Protein AF-A0A8T4J9C4-F1 (afdb_monomer_lite)

Foldseek 3Di:
DDPLLLLLLQLCLLDQPDFPVLSQQLSVLVVHHPCSVVVCVVVVQWDDDRGIGGPDPVSSVCSNVVDPQVSNLSSLVSSLVVQDDPVCVVVNVVSVPRPDPPPDDDPPDDD

InterPro domains:
  IPR003314 Mu-type HTH domain [PS51702] (1-17)

Structure (mmCIF, N/CA/C/O backbone):
data_AF-A0A8T4J9C4-F1
#
_entry.id   AF-A0A8T4J9C4-F1
#
loop_
_atom_site.group_PDB
_atom_site.id
_atom_site.type_symbol
_atom_site.label_atom_id
_atom_site.label_alt_id
_atom_site.label_comp_id
_atom_site.label_asym_id
_atom_site.label_entity_id
_atom_site.label_seq_id
_atom_site.pdbx_PDB_ins_code
_atom_site.Cartn_x
_atom_site.Cartn_y
_atom_site.Cartn_z
_atom_site.occupancy
_atom_site.B_iso_or_equiv
_atom_site.auth_seq_id
_atom_site.auth_comp_id
_atom_site.auth_asym_id
_atom_site.auth_atom_id
_atom_site.pdbx_PDB_model_num
ATOM 1 N N . LEU A 1 1 ? -11.027 0.130 11.684 1.00 94.56 1 LEU A N 1
ATOM 2 C CA . LEU A 1 1 ? -11.119 -0.635 10.416 1.00 94.56 1 LEU A CA 1
ATOM 3 C C . LEU A 1 1 ? -10.646 -2.065 10.658 1.00 94.56 1 LEU A C 1
ATOM 5 O O . LEU A 1 1 ? -9.826 -2.234 11.558 1.00 94.56 1 LEU A O 1
ATOM 9 N N . PRO A 1 2 ? -11.142 -3.063 9.904 1.00 96.56 2 PRO A N 1
ATOM 10 C CA . PRO A 1 2 ? -10.655 -4.444 9.969 1.00 96.56 2 PRO A CA 1
ATOM 11 C C . PRO A 1 2 ? -9.147 -4.540 9.713 1.00 96.56 2 PRO A C 1
ATOM 13 O O . PRO A 1 2 ? -8.592 -3.709 8.995 1.00 96.56 2 PRO A O 1
ATOM 16 N N . GLU A 1 3 ? -8.491 -5.563 10.264 1.00 95.88 3 GLU A N 1
ATOM 17 C CA . GLU A 1 3 ? -7.041 -5.745 10.106 1.00 95.88 3 GLU A CA 1
ATOM 18 C C . GLU A 1 3 ? -6.578 -5.818 8.638 1.00 95.88 3 GLU A C 1
ATOM 20 O O . GLU A 1 3 ? -5.636 -5.102 8.295 1.00 95.88 3 GLU A O 1
ATOM 25 N N . PRO A 1 4 ? -7.250 -6.558 7.728 1.00 97.38 4 PRO A N 1
ATOM 26 C CA . PRO A 1 4 ? -6.886 -6.548 6.309 1.00 97.38 4 PRO A CA 1
ATOM 27 C C . PRO A 1 4 ? -6.922 -5.142 5.695 1.00 97.38 4 PRO A C 1
ATOM 29 O O . PRO A 1 4 ? -5.997 -4.746 4.991 1.00 97.38 4 PRO A O 1
ATOM 32 N N . THR A 1 5 ? -7.921 -4.331 6.059 1.00 98.25 5 THR A N 1
ATOM 33 C CA . THR A 1 5 ? -8.028 -2.939 5.604 1.00 98.25 5 THR A CA 1
ATOM 34 C C . THR A 1 5 ? -6.920 -2.054 6.155 1.00 98.25 5 THR A C 1
ATOM 36 O O . THR A 1 5 ? -6.422 -1.197 5.432 1.00 98.25 5 THR A O 1
ATOM 39 N N . ARG A 1 6 ? -6.507 -2.239 7.416 1.00 97.19 6 ARG A N 1
ATOM 40 C CA . ARG A 1 6 ? -5.382 -1.478 7.986 1.00 97.19 6 ARG A CA 1
ATOM 41 C C . ARG A 1 6 ? -4.079 -1.780 7.249 1.00 97.19 6 ARG A C 1
ATOM 43 O O . ARG A 1 6 ? -3.375 -0.842 6.888 1.00 97.19 6 ARG A O 1
ATOM 50 N N . ARG A 1 7 ? -3.806 -3.055 6.952 1.00 97.06 7 ARG A N 1
ATOM 51 C CA . ARG A 1 7 ? -2.626 -3.464 6.167 1.00 97.06 7 ARG A CA 1
ATOM 52 C C . ARG A 1 7 ? -2.662 -2.908 4.741 1.00 97.06 7 ARG A C 1
ATOM 54 O O . ARG A 1 7 ? -1.666 -2.359 4.279 1.00 97.06 7 ARG A O 1
ATOM 61 N N . ALA A 1 8 ? -3.814 -2.965 4.071 1.00 97.88 8 ALA A N 1
ATOM 62 C CA . ALA A 1 8 ? -3.965 -2.396 2.731 1.00 97.88 8 ALA A CA 1
ATOM 63 C C . ALA A 1 8 ? -3.799 -0.862 2.716 1.00 97.88 8 ALA A C 1
ATOM 65 O O . ALA A 1 8 ? -3.155 -0.309 1.824 1.00 97.88 8 ALA A O 1
ATOM 66 N N . LEU A 1 9 ? -4.319 -0.165 3.733 1.00 98.06 9 LEU A N 1
ATOM 67 C CA . LEU A 1 9 ? -4.120 1.277 3.900 1.00 98.06 9 LEU A CA 1
ATOM 68 C C . LEU A 1 9 ? -2.664 1.646 4.172 1.00 98.06 9 LEU A C 1
ATOM 70 O O . LEU A 1 9 ? -2.199 2.656 3.649 1.00 98.06 9 LEU A O 1
ATOM 74 N N . LEU A 1 10 ? -1.950 0.842 4.960 1.00 98.06 10 LEU A N 1
ATOM 75 C CA . LEU A 1 10 ? -0.522 1.024 5.196 1.00 98.06 10 LEU A CA 1
ATOM 76 C C . LEU A 1 10 ? 0.268 0.916 3.884 1.00 98.06 10 LEU A C 1
ATOM 78 O O . LEU A 1 10 ? 1.075 1.799 3.592 1.00 98.06 10 LEU A O 1
ATOM 82 N N . ALA A 1 11 ? -0.012 -0.107 3.069 1.00 97.62 11 ALA A N 1
ATOM 83 C CA . ALA A 1 11 ? 0.606 -0.267 1.754 1.00 97.62 11 ALA A CA 1
ATOM 84 C C . ALA A 1 11 ? 0.354 0.953 0.853 1.00 97.62 11 ALA A C 1
ATOM 86 O O . ALA A 1 11 ? 1.296 1.496 0.276 1.00 97.62 11 ALA A O 1
ATOM 87 N N . ALA A 1 12 ? -0.886 1.445 0.793 1.00 97.50 12 ALA A N 1
ATOM 88 C CA . ALA A 1 12 ? -1.232 2.638 0.018 1.00 97.50 12 ALA A CA 1
ATOM 89 C C . ALA A 1 12 ? -0.626 3.940 0.578 1.00 97.50 12 ALA A C 1
ATOM 91 O O . ALA A 1 12 ? -0.342 4.872 -0.172 1.00 97.50 12 ALA A O 1
ATOM 92 N N . ALA A 1 13 ? -0.444 4.042 1.896 1.00 97.56 13 ALA A N 1
ATOM 93 C CA . ALA A 1 13 ? 0.112 5.234 2.535 1.00 97.56 13 ALA A CA 1
ATOM 94 C C . ALA A 1 13 ? 1.642 5.327 2.403 1.00 97.56 13 ALA A C 1
ATOM 96 O O . ALA A 1 13 ? 2.186 6.442 2.430 1.00 97.56 13 ALA A O 1
ATOM 97 N N . ALA A 1 14 ? 2.308 4.175 2.255 1.00 96.06 14 ALA A N 1
ATOM 98 C CA . ALA A 1 14 ? 3.756 4.058 2.120 1.00 96.06 14 ALA A CA 1
ATOM 99 C C . ALA A 1 14 ? 4.280 4.672 0.816 1.00 96.06 14 ALA A C 1
ATOM 101 O O . ALA A 1 14 ? 5.299 5.353 0.864 1.00 96.06 14 ALA A O 1
ATOM 102 N N . ASP A 1 15 ? 3.561 4.518 -0.301 1.00 94.00 15 ASP A N 1
ATOM 103 C CA . ASP A 1 15 ? 3.842 5.218 -1.560 1.00 94.00 15 ASP A CA 1
ATOM 104 C C . ASP A 1 15 ? 2.547 5.718 -2.216 1.00 94.00 15 ASP A C 1
ATOM 106 O O . ASP A 1 15 ? 1.842 4.987 -2.905 1.00 94.00 15 ASP A O 1
ATOM 110 N N . THR A 1 16 ? 2.239 7.002 -2.025 1.00 91.81 16 THR A N 1
ATOM 111 C CA . THR A 1 16 ? 1.081 7.641 -2.669 1.00 91.81 16 THR A CA 1
ATOM 112 C C . THR A 1 16 ? 1.354 8.104 -4.100 1.00 91.81 16 THR A C 1
ATOM 114 O O . THR A 1 16 ? 0.429 8.550 -4.778 1.00 91.81 16 THR A O 1
ATOM 117 N N . ALA A 1 17 ? 2.615 8.083 -4.540 1.00 90.56 17 ALA A N 1
ATOM 118 C CA . ALA A 1 17 ? 3.023 8.458 -5.892 1.00 90.56 17 ALA A CA 1
ATOM 119 C C . ALA A 1 17 ? 3.113 7.239 -6.828 1.00 90.56 17 ALA A C 1
ATOM 121 O O . ALA A 1 17 ? 3.168 7.411 -8.049 1.00 90.56 17 ALA A O 1
ATOM 122 N N . ALA A 1 18 ? 3.114 6.024 -6.274 1.00 90.75 18 ALA A N 1
ATOM 123 C CA . ALA A 1 18 ? 3.080 4.784 -7.030 1.00 90.75 18 ALA A CA 1
ATOM 124 C C . ALA A 1 18 ? 1.837 4.693 -7.939 1.00 90.75 18 ALA A C 1
ATOM 126 O O . ALA A 1 18 ? 0.734 5.101 -7.553 1.00 90.75 18 ALA A O 1
ATOM 127 N N . PRO A 1 19 ? 1.981 4.107 -9.144 1.00 92.19 19 PRO A N 1
ATOM 128 C CA . PRO A 1 19 ? 0.840 3.691 -9.948 1.00 92.19 19 PRO A CA 1
ATOM 129 C C . PRO A 1 19 ? -0.089 2.763 -9.158 1.00 92.19 19 PRO A C 1
ATOM 131 O O . PRO A 1 19 ? 0.372 1.949 -8.357 1.00 92.19 19 PRO A O 1
ATOM 134 N N . LEU A 1 20 ? -1.397 2.821 -9.437 1.00 94.62 20 LEU A N 1
ATOM 135 C CA . LEU A 1 20 ? -2.387 1.969 -8.767 1.00 94.62 20 LEU A CA 1
ATOM 136 C C . LEU A 1 20 ? -1.999 0.483 -8.824 1.00 94.62 20 LEU A C 1
ATOM 138 O O . LEU A 1 20 ? -2.048 -0.192 -7.804 1.00 94.62 20 LEU A O 1
ATOM 142 N N . ALA A 1 21 ? -1.563 -0.004 -9.989 1.00 92.38 21 ALA A N 1
ATOM 143 C CA . ALA A 1 21 ? -1.150 -1.395 -10.171 1.00 92.38 21 ALA A CA 1
ATOM 144 C C . ALA A 1 21 ? -0.010 -1.805 -9.222 1.00 92.38 21 ALA A C 1
ATOM 146 O O . ALA A 1 21 ? -0.062 -2.881 -8.635 1.00 92.38 21 ALA A O 1
ATOM 147 N N . THR A 1 22 ? 0.975 -0.928 -9.012 1.00 92.38 22 THR A N 1
ATOM 148 C CA . THR A 1 22 ? 2.089 -1.160 -8.084 1.00 92.38 22 THR A CA 1
ATOM 149 C C . THR A 1 22 ? 1.596 -1.262 -6.642 1.00 92.38 22 THR A C 1
ATOM 151 O O . THR A 1 22 ? 2.027 -2.148 -5.910 1.00 92.38 22 THR A O 1
ATOM 154 N N . ILE A 1 23 ? 0.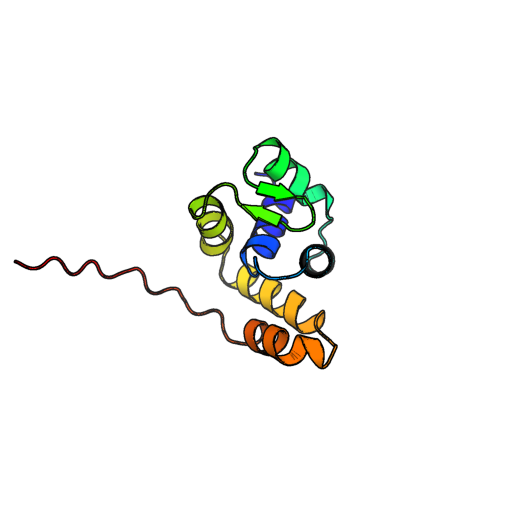656 -0.401 -6.236 1.00 95.31 23 ILE A N 1
ATOM 155 C CA . ILE A 1 23 ? 0.077 -0.445 -4.885 1.00 95.31 23 ILE A CA 1
ATOM 156 C C . ILE A 1 23 ? -0.726 -1.733 -4.672 1.00 95.31 23 ILE A C 1
ATOM 158 O O . ILE A 1 23 ? -0.581 -2.386 -3.640 1.00 95.31 23 ILE A O 1
ATOM 162 N N . LEU A 1 24 ? -1.556 -2.118 -5.646 1.00 95.38 24 LEU A N 1
ATOM 163 C CA . LEU A 1 24 ? -2.349 -3.348 -5.569 1.00 95.38 24 LEU A CA 1
ATOM 164 C C . LEU A 1 24 ? -1.456 -4.590 -5.500 1.00 95.38 24 LEU A C 1
ATOM 166 O O . LEU A 1 24 ? -1.688 -5.456 -4.661 1.00 95.38 24 LEU A O 1
ATOM 170 N N . HIS A 1 25 ? -0.393 -4.634 -6.300 1.00 93.00 25 HIS A N 1
ATOM 171 C CA . HIS A 1 25 ? 0.577 -5.720 -6.238 1.00 93.00 25 HIS A CA 1
ATOM 172 C C . HIS A 1 25 ? 1.316 -5.761 -4.890 1.00 93.00 25 HIS A C 1
ATOM 174 O O . HIS A 1 25 ? 1.511 -6.833 -4.325 1.00 93.00 25 HIS A O 1
ATOM 180 N N . GLY A 1 26 ? 1.657 -4.600 -4.317 1.00 93.75 26 GLY A N 1
ATOM 181 C CA . GLY A 1 26 ? 2.206 -4.516 -2.961 1.00 93.75 26 GLY A CA 1
ATOM 182 C C . GLY A 1 26 ? 1.251 -5.069 -1.894 1.00 93.75 26 GLY A C 1
ATOM 183 O O . GLY A 1 26 ? 1.689 -5.757 -0.975 1.00 93.75 26 GLY A O 1
ATOM 184 N N . ILE A 1 27 ? -0.060 -4.832 -2.027 1.00 96.44 27 ILE A N 1
ATOM 185 C CA . ILE A 1 27 ? -1.083 -5.421 -1.143 1.00 96.44 27 ILE A CA 1
ATOM 186 C C . ILE A 1 27 ? -1.118 -6.949 -1.285 1.00 96.44 27 ILE A C 1
ATOM 188 O O . ILE A 1 27 ? -1.157 -7.659 -0.278 1.00 96.44 27 ILE A O 1
ATOM 192 N N . GLU A 1 28 ? -1.083 -7.461 -2.514 1.00 95.88 28 GLU A N 1
ATOM 193 C CA . GLU A 1 28 ? -1.078 -8.903 -2.796 1.00 95.88 28 GLU A CA 1
ATOM 194 C C . GLU A 1 28 ? 0.185 -9.591 -2.262 1.00 95.88 28 GLU A C 1
ATOM 196 O O . GLU A 1 28 ? 0.092 -10.647 -1.636 1.00 95.88 28 GLU A O 1
ATOM 201 N N . ALA A 1 29 ? 1.354 -8.962 -2.411 1.00 93.75 29 ALA A N 1
ATOM 202 C CA . ALA A 1 29 ? 2.621 -9.450 -1.865 1.00 93.75 29 ALA A CA 1
ATOM 203 C C . ALA A 1 29 ? 2.607 -9.569 -0.326 1.00 93.75 29 ALA A C 1
ATOM 205 O O . ALA A 1 29 ? 3.330 -10.384 0.244 1.00 93.75 29 ALA A O 1
ATOM 206 N N . LEU A 1 30 ? 1.743 -8.806 0.351 1.00 94.19 30 LEU A N 1
ATOM 207 C CA . LEU A 1 30 ? 1.510 -8.868 1.801 1.00 94.19 30 LEU A CA 1
ATOM 208 C C . LEU A 1 30 ? 0.380 -9.849 2.188 1.00 94.19 30 LEU A C 1
ATOM 210 O O . LEU A 1 30 ? -0.092 -9.857 3.334 1.00 94.19 30 LEU A O 1
ATOM 214 N N . GLY A 1 31 ? -0.087 -10.666 1.238 1.00 95.12 31 GLY A N 1
ATOM 215 C CA . GLY A 1 31 ? -1.168 -11.636 1.427 1.00 95.12 31 GLY A CA 1
ATOM 216 C C . GLY A 1 31 ? -2.551 -10.997 1.575 1.00 95.12 31 GLY A C 1
ATOM 217 O O . GLY A 1 31 ? -3.424 -11.569 2.231 1.00 95.12 31 GLY A O 1
ATOM 218 N N . GLY A 1 32 ? -2.730 -9.780 1.060 1.00 96.81 32 GLY A N 1
ATOM 219 C CA . GLY A 1 32 ? -4.020 -9.100 0.978 1.00 96.81 32 GLY A CA 1
ATOM 220 C C . GLY A 1 32 ? -4.660 -9.224 -0.401 1.00 96.81 32 GLY A C 1
ATOM 221 O O . GLY A 1 32 ? -4.166 -9.915 -1.291 1.00 96.81 32 GLY A O 1
ATOM 222 N N . THR A 1 33 ? -5.769 -8.515 -0.585 1.00 97.81 33 THR A N 1
ATOM 223 C CA . THR A 1 33 ? -6.437 -8.363 -1.884 1.00 97.81 33 THR A CA 1
ATOM 224 C C . THR A 1 33 ? -6.836 -6.904 -2.114 1.00 97.81 33 THR A C 1
ATOM 226 O O . THR A 1 33 ? -7.023 -6.162 -1.145 1.00 97.81 33 THR A O 1
ATOM 229 N N . PRO A 1 34 ? -7.079 -6.473 -3.366 1.00 96.31 34 PRO A N 1
ATOM 230 C CA . PRO A 1 34 ? -7.649 -5.150 -3.637 1.00 96.31 34 PRO A CA 1
ATOM 231 C C . PRO A 1 34 ? -8.953 -4.874 -2.864 1.00 96.31 34 PRO A C 1
ATOM 233 O O . PRO A 1 34 ? -9.215 -3.740 -2.462 1.00 96.31 34 PRO A O 1
ATOM 236 N N . GLY A 1 35 ? -9.750 -5.918 -2.597 1.00 97.88 35 GLY A N 1
ATOM 237 C CA . GLY A 1 35 ? -11.000 -5.826 -1.838 1.00 97.88 35 GLY A CA 1
ATOM 238 C C . GLY A 1 35 ? -10.820 -5.381 -0.383 1.00 97.88 35 GLY A C 1
ATOM 239 O O . GLY A 1 35 ? -11.758 -4.847 0.211 1.00 97.88 35 GLY A O 1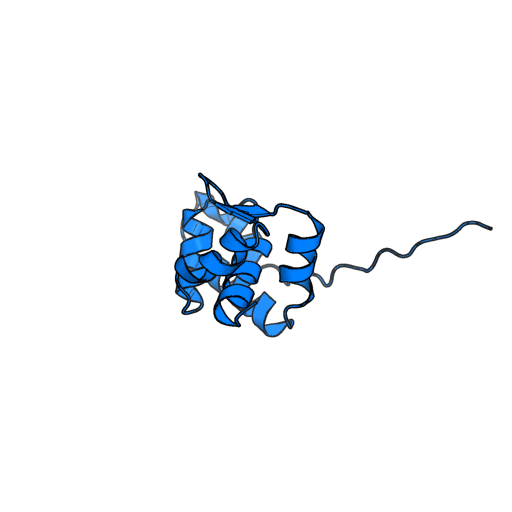
ATOM 240 N N . ASP A 1 36 ? -9.614 -5.503 0.176 1.00 98.44 36 ASP A N 1
ATOM 241 C CA . ASP A 1 36 ? -9.320 -5.064 1.542 1.00 98.44 36 ASP A CA 1
ATOM 242 C C . ASP A 1 36 ? -9.396 -3.539 1.702 1.00 98.44 36 ASP A C 1
ATOM 244 O O . ASP A 1 36 ? -9.599 -3.051 2.818 1.00 98.44 36 ASP A O 1
ATOM 248 N N . LEU A 1 37 ? -9.311 -2.777 0.603 1.00 98.06 37 LEU A N 1
ATOM 249 C CA . LEU A 1 37 ? -9.517 -1.325 0.592 1.00 98.06 37 LEU A CA 1
ATOM 250 C C . LEU A 1 37 ? -11.000 -0.924 0.647 1.00 98.06 37 LEU A C 1
ATOM 252 O O . LEU A 1 37 ? -11.308 0.201 1.048 1.00 98.06 37 LEU A O 1
ATOM 256 N N . ALA A 1 38 ? -11.929 -1.826 0.307 1.00 98.06 38 ALA A N 1
ATOM 257 C CA . ALA A 1 38 ? -13.351 -1.502 0.185 1.00 98.06 38 ALA A CA 1
ATOM 258 C C . ALA A 1 38 ? -13.972 -0.926 1.475 1.00 98.06 38 ALA A C 1
ATOM 260 O O . ALA A 1 38 ? -14.769 0.011 1.384 1.00 98.06 38 ALA A O 1
ATOM 261 N N . PRO A 1 39 ? -13.633 -1.395 2.696 1.00 98.50 39 PRO A N 1
ATOM 262 C CA . PRO A 1 39 ? -14.115 -0.749 3.912 1.00 98.50 39 PRO A CA 1
ATOM 263 C C . PRO A 1 39 ? -13.634 0.697 4.056 1.00 98.50 39 PRO A C 1
ATOM 265 O O . PRO A 1 39 ? -14.420 1.547 4.455 1.00 98.50 39 PRO A O 1
ATOM 268 N N . ALA A 1 40 ? -12.387 1.003 3.693 1.00 98.00 40 ALA A N 1
ATOM 269 C CA . ALA A 1 40 ? -11.870 2.370 3.755 1.00 98.00 40 ALA A CA 1
ATOM 270 C C . ALA A 1 40 ? -12.496 3.286 2.691 1.00 98.00 40 ALA A C 1
ATOM 272 O O . ALA A 1 40 ? -12.757 4.459 2.964 1.00 98.00 40 ALA A O 1
ATOM 273 N N . GLU A 1 41 ? -12.773 2.754 1.501 1.00 97.94 41 GLU A N 1
ATOM 274 C CA . GLU A 1 41 ? -13.482 3.469 0.439 1.00 97.94 41 GLU A CA 1
ATOM 275 C C . GLU A 1 41 ? -14.935 3.785 0.832 1.00 97.94 41 GLU A C 1
ATOM 277 O O . GLU A 1 41 ? -15.378 4.927 0.697 1.00 97.94 41 GLU A O 1
ATOM 282 N N . ARG A 1 42 ? -15.658 2.816 1.416 1.00 98.06 42 ARG A N 1
ATOM 283 C CA . ARG A 1 42 ? -17.028 3.017 1.930 1.00 98.06 42 ARG A CA 1
ATOM 284 C C . ARG A 1 42 ? -17.098 4.087 3.018 1.00 98.06 42 ARG A C 1
ATOM 286 O O . ARG A 1 42 ? -18.015 4.905 3.009 1.00 98.06 42 ARG A O 1
ATOM 293 N N . GLU A 1 43 ? -16.106 4.119 3.907 1.00 97.94 43 GLU A N 1
ATOM 294 C CA . GLU A 1 43 ? -15.951 5.157 4.940 1.00 97.94 43 GLU A CA 1
ATOM 295 C C . GLU A 1 43 ? -15.416 6.493 4.378 1.00 97.94 43 GLU A C 1
ATOM 297 O O . GLU A 1 43 ? -15.205 7.455 5.120 1.00 97.94 43 GLU A O 1
ATOM 302 N N . ARG A 1 44 ? -15.197 6.586 3.056 1.00 97.38 44 ARG A N 1
ATOM 303 C CA . ARG A 1 44 ? -14.684 7.773 2.351 1.00 97.38 44 ARG A CA 1
ATOM 304 C C . ARG A 1 44 ? -13.336 8.252 2.893 1.00 97.38 44 ARG A C 1
ATOM 306 O O . ARG A 1 44 ? -13.054 9.450 2.901 1.00 97.38 44 ARG A O 1
ATOM 313 N N . LEU A 1 45 ? -12.500 7.332 3.362 1.00 97.94 45 LEU A N 1
ATOM 314 C CA . LEU A 1 45 ? -11.151 7.632 3.850 1.00 97.94 45 LEU A CA 1
ATOM 315 C C . LEU A 1 45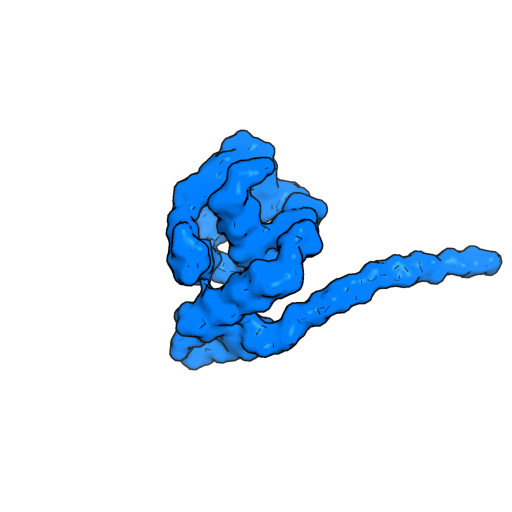 ? -10.169 7.840 2.694 1.00 97.94 45 LEU A C 1
ATOM 317 O O . LEU A 1 45 ? -9.228 8.632 2.791 1.00 97.94 45 LEU A O 1
ATOM 321 N N . LEU A 1 46 ? -10.437 7.170 1.580 1.00 97.75 46 LEU A N 1
ATOM 322 C CA . LEU A 1 46 ? -9.753 7.318 0.307 1.00 97.75 46 LEU A CA 1
ATOM 323 C C . LEU A 1 46 ? -10.751 7.183 -0.844 1.00 97.75 46 LEU A C 1
ATOM 325 O O . LEU A 1 46 ? -11.891 6.763 -0.639 1.00 97.75 46 LEU A O 1
ATOM 329 N N . ARG A 1 47 ? -10.304 7.539 -2.044 1.00 97.31 47 ARG A N 1
ATOM 330 C CA . ARG A 1 47 ? -10.974 7.261 -3.314 1.00 97.31 47 ARG A CA 1
ATOM 331 C C . ARG A 1 47 ? -10.019 6.499 -4.224 1.00 97.31 47 ARG A C 1
ATOM 333 O O . ARG A 1 47 ? -8.825 6.820 -4.244 1.00 97.31 47 ARG A O 1
ATOM 340 N N . ILE A 1 48 ? -10.545 5.527 -4.961 1.00 96.19 48 ILE A N 1
ATOM 341 C CA . ILE A 1 48 ? -9.800 4.748 -5.947 1.00 96.19 48 ILE A CA 1
ATOM 342 C C . ILE A 1 48 ? -10.360 5.080 -7.331 1.00 96.19 48 ILE A C 1
ATOM 344 O O . ILE A 1 48 ? -11.477 4.704 -7.661 1.00 96.19 48 ILE A O 1
ATOM 348 N N . ASP A 1 49 ? -9.572 5.802 -8.126 1.00 92.38 49 ASP A N 1
ATOM 349 C CA . ASP A 1 49 ? -9.852 6.037 -9.548 1.00 92.38 49 ASP A CA 1
ATOM 350 C C . ASP A 1 49 ? -8.721 5.387 -10.374 1.00 92.38 49 ASP A C 1
ATOM 352 O O . ASP A 1 49 ? -8.406 4.214 -10.206 1.00 92.38 49 ASP A O 1
ATOM 356 N N . SER A 1 50 ? -8.002 6.162 -11.193 1.00 91.75 50 SER A N 1
ATOM 357 C CA . SER A 1 50 ? -6.717 5.751 -11.785 1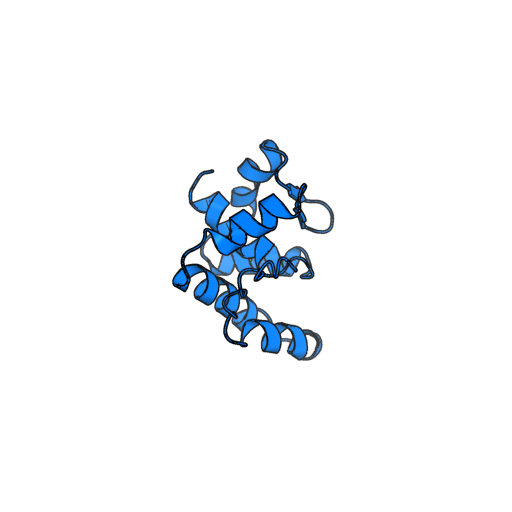.00 91.75 50 SER A CA 1
ATOM 358 C C . SER A 1 50 ? -5.555 5.723 -10.779 1.00 91.75 50 SER A C 1
ATOM 360 O O . SER A 1 50 ? -4.447 5.302 -11.110 1.00 91.75 50 SER A O 1
ATOM 362 N N . ARG A 1 51 ? -5.792 6.210 -9.556 1.00 94.19 51 ARG A N 1
ATOM 363 C CA . ARG A 1 51 ? -4.846 6.273 -8.436 1.00 94.19 51 ARG A CA 1
ATOM 364 C C . ARG A 1 51 ? -5.603 6.230 -7.113 1.00 94.19 51 ARG A C 1
ATOM 366 O O . ARG A 1 51 ? -6.784 6.578 -7.068 1.00 94.19 51 ARG A O 1
ATOM 373 N N . ILE A 1 52 ? -4.904 5.886 -6.037 1.00 96.31 52 ILE A N 1
ATOM 374 C CA . ILE A 1 52 ? -5.439 6.009 -4.679 1.00 96.31 52 ILE A CA 1
ATOM 375 C C . ILE A 1 52 ? -5.210 7.437 -4.188 1.00 96.31 52 ILE A C 1
ATOM 377 O O . ILE A 1 52 ? -4.084 7.928 -4.176 1.00 96.31 52 ILE A O 1
ATOM 381 N N . THR A 1 53 ? -6.280 8.112 -3.770 1.00 97.38 53 THR A N 1
ATOM 382 C CA . THR A 1 53 ? -6.204 9.446 -3.159 1.00 97.38 53 THR A CA 1
ATOM 383 C C . THR A 1 53 ? -6.816 9.408 -1.770 1.00 97.38 53 THR A C 1
ATOM 385 O O . THR A 1 53 ? -8.011 9.165 -1.620 1.00 97.38 53 THR A O 1
ATOM 388 N N . PHE A 1 54 ? -6.013 9.679 -0.744 1.00 97.88 54 PHE A N 1
ATOM 389 C CA . PHE A 1 54 ? -6.517 9.848 0.617 1.00 97.88 54 PHE A CA 1
ATOM 390 C C . PHE A 1 54 ? -7.338 11.130 0.713 1.00 97.88 54 PHE A C 1
ATOM 392 O O . PHE A 1 54 ? -6.903 12.188 0.259 1.00 97.88 54 PHE A O 1
ATOM 399 N N . ARG A 1 55 ? -8.512 11.054 1.346 1.00 97.00 55 ARG A N 1
ATOM 400 C CA . ARG A 1 55 ? -9.409 12.210 1.475 1.00 97.00 55 ARG A CA 1
ATOM 401 C C . ARG A 1 55 ? -8.783 13.340 2.292 1.00 97.00 55 ARG A C 1
ATOM 403 O O . ARG A 1 55 ? -9.022 14.510 2.007 1.00 97.00 55 ARG A O 1
ATOM 410 N N . HIS A 1 56 ? -7.983 12.988 3.297 1.00 95.88 56 HIS A N 1
ATOM 411 C CA . HIS A 1 56 ? -7.280 13.945 4.143 1.00 95.88 56 HIS A CA 1
ATOM 412 C C . HIS A 1 56 ? -5.826 13.506 4.367 1.00 95.88 56 HIS A C 1
ATOM 414 O O . HIS A 1 56 ? -5.596 12.321 4.631 1.00 95.88 56 HIS A O 1
ATOM 420 N N . PRO A 1 57 ? -4.850 14.438 4.367 1.00 94.88 57 PRO A N 1
ATOM 421 C CA . PRO A 1 57 ? -3.452 14.125 4.676 1.00 94.88 57 PRO A CA 1
ATOM 422 C C . PRO A 1 57 ? -3.269 13.406 6.021 1.00 94.88 57 PRO A C 1
ATOM 424 O O . PRO A 1 57 ? -2.408 12.540 6.145 1.00 94.88 57 PRO A O 1
ATOM 427 N N . LEU A 1 58 ? -4.120 13.710 7.008 1.00 96.81 58 LEU A N 1
ATOM 428 C CA . LEU A 1 58 ? -4.100 13.065 8.324 1.00 96.81 58 LEU A CA 1
ATOM 429 C C . LEU A 1 58 ? -4.504 11.588 8.286 1.00 96.81 58 LEU A C 1
ATOM 431 O O . LEU A 1 58 ? -3.955 10.803 9.047 1.00 96.81 58 LEU A O 1
ATOM 435 N N . VAL A 1 59 ? -5.411 11.185 7.391 1.00 96.31 59 VAL A N 1
ATOM 436 C CA . VAL A 1 59 ? -5.798 9.769 7.249 1.00 96.31 59 VAL A CA 1
ATOM 437 C C . VAL A 1 59 ? -4.614 8.959 6.735 1.00 96.31 59 VAL A C 1
ATOM 439 O O . VAL A 1 59 ? -4.319 7.895 7.270 1.00 96.31 59 VAL A O 1
ATOM 442 N N . ARG A 1 60 ? -3.897 9.493 5.737 1.00 96.81 60 ARG A N 1
ATOM 443 C CA . ARG A 1 60 ? -2.650 8.896 5.247 1.00 96.81 60 ARG A CA 1
ATOM 444 C C . ARG A 1 60 ? -1.617 8.804 6.372 1.00 96.81 60 ARG A C 1
ATOM 446 O O . ARG A 1 60 ? -1.012 7.754 6.559 1.00 96.81 60 ARG A O 1
ATOM 453 N N . ALA A 1 61 ? -1.408 9.903 7.100 1.00 96.81 61 ALA A N 1
ATOM 454 C CA . ALA A 1 61 ? -0.433 9.949 8.182 1.00 96.81 61 ALA A CA 1
ATOM 455 C C . ALA A 1 61 ? -0.753 8.917 9.273 1.00 96.81 61 ALA A C 1
ATOM 457 O O . ALA A 1 61 ? 0.140 8.168 9.645 1.00 96.81 61 ALA A O 1
ATOM 458 N N . ALA A 1 62 ? -2.009 8.819 9.714 1.00 96.00 62 ALA A N 1
ATOM 459 C CA . ALA A 1 62 ? -2.446 7.824 10.692 1.00 96.00 62 ALA A CA 1
ATOM 460 C C . ALA A 1 62 ? -2.251 6.391 10.174 1.00 96.00 62 ALA A C 1
ATOM 462 O O . ALA A 1 62 ? -1.631 5.575 10.845 1.00 96.00 62 ALA A O 1
ATOM 463 N N . ALA A 1 63 ? -2.676 6.102 8.937 1.00 97.06 63 ALA A N 1
ATOM 464 C CA . ALA A 1 63 ? -2.505 4.781 8.328 1.00 97.06 63 ALA A CA 1
ATOM 465 C C . ALA A 1 63 ? -1.037 4.319 8.275 1.00 97.06 63 ALA A C 1
ATOM 467 O O . ALA A 1 63 ? -0.771 3.127 8.403 1.00 97.06 63 ALA A O 1
ATOM 468 N N . TYR A 1 64 ? -0.094 5.249 8.090 1.00 96.69 64 TYR A N 1
ATOM 469 C CA . TYR A 1 64 ? 1.333 4.935 8.035 1.00 96.69 64 TYR A CA 1
ATOM 470 C C . TYR A 1 64 ? 2.025 4.959 9.407 1.00 96.69 64 TYR A C 1
ATOM 472 O O . TYR A 1 64 ? 2.865 4.105 9.679 1.00 96.69 64 TYR A O 1
ATOM 480 N N . GLN A 1 65 ? 1.712 5.933 10.270 1.00 94.81 65 GLN A N 1
ATOM 481 C CA . GLN A 1 65 ? 2.412 6.136 11.546 1.00 94.81 65 GLN A CA 1
ATOM 482 C C . GLN A 1 65 ? 1.879 5.257 12.681 1.00 94.81 65 GLN A C 1
ATOM 484 O O . GLN A 1 65 ? 2.664 4.891 13.552 1.00 94.81 65 GLN A O 1
ATOM 489 N N . ASP A 1 66 ? 0.598 4.873 12.661 1.00 93.56 66 ASP A N 1
ATOM 490 C CA . ASP A 1 66 ? 0.035 3.956 13.665 1.00 93.56 66 ASP A CA 1
ATOM 491 C C . ASP A 1 66 ? 0.508 2.508 13.447 1.00 93.56 66 ASP A C 1
ATOM 493 O O . ASP A 1 66 ? 0.373 1.660 14.331 1.00 93.56 66 ASP A O 1
ATOM 497 N N . ALA A 1 67 ? 1.069 2.208 12.271 1.00 94.94 67 ALA A N 1
ATOM 498 C CA . ALA A 1 67 ? 1.620 0.900 11.966 1.00 94.94 67 ALA A CA 1
ATOM 499 C C . ALA A 1 67 ? 2.940 0.662 12.723 1.00 94.94 67 ALA A C 1
ATOM 501 O O . ALA A 1 67 ? 3.872 1.472 12.621 1.00 94.94 67 ALA A O 1
ATOM 502 N N . PRO A 1 68 ? 3.080 -0.479 13.423 1.00 93.81 68 PRO A N 1
ATOM 503 C CA . PRO A 1 68 ? 4.344 -0.882 14.018 1.00 93.81 68 PRO A CA 1
ATOM 504 C C . PRO A 1 68 ? 5.486 -0.893 12.996 1.00 93.81 68 PRO A C 1
ATOM 506 O O . PRO A 1 68 ? 5.299 -1.237 11.827 1.00 93.81 68 PRO A O 1
ATOM 509 N N . LEU A 1 69 ? 6.703 -0.597 13.463 1.00 94.12 69 LEU A N 1
ATOM 510 C CA . LEU A 1 69 ? 7.894 -0.518 12.611 1.00 94.12 69 LEU A CA 1
ATOM 511 C C . LEU A 1 69 ? 8.095 -1.765 11.731 1.00 94.12 69 LEU A C 1
ATOM 513 O O . LEU A 1 69 ? 8.455 -1.623 10.567 1.00 94.12 69 LEU A O 1
ATOM 517 N N . HIS A 1 70 ? 7.835 -2.971 12.253 1.00 94.62 70 HIS A N 1
ATOM 518 C CA . HIS A 1 70 ? 7.994 -4.207 11.479 1.00 94.62 70 HIS A CA 1
ATOM 519 C C . HIS A 1 70 ? 7.076 -4.247 10.247 1.00 94.62 70 HIS A C 1
ATOM 521 O O . HIS A 1 70 ? 7.550 -4.568 9.164 1.00 94.62 70 HIS A O 1
ATOM 527 N N . GLN A 1 71 ? 5.817 -3.812 10.370 1.00 95.06 71 GLN A N 1
ATOM 528 C CA . GLN A 1 71 ? 4.869 -3.777 9.250 1.00 95.06 71 GLN A CA 1
ATOM 529 C C . GLN A 1 71 ? 5.276 -2.739 8.203 1.00 95.06 71 GLN A C 1
ATOM 531 O O . GLN A 1 71 ? 5.161 -2.971 7.002 1.00 95.06 71 GLN A O 1
ATOM 536 N N . ARG A 1 72 ? 5.802 -1.590 8.647 1.00 96.62 72 ARG A N 1
ATOM 537 C CA . ARG A 1 72 ? 6.349 -0.573 7.738 1.00 96.62 72 ARG A CA 1
ATOM 538 C C . ARG A 1 72 ? 7.529 -1.136 6.943 1.00 96.62 72 ARG A C 1
ATOM 540 O O . ARG A 1 72 ? 7.577 -0.962 5.730 1.00 96.62 72 ARG A O 1
ATOM 547 N N . ILE A 1 73 ? 8.453 -1.834 7.608 1.00 95.50 73 ILE A N 1
ATOM 548 C CA . ILE A 1 73 ? 9.593 -2.497 6.954 1.00 95.50 73 ILE A CA 1
ATOM 549 C C . ILE A 1 73 ? 9.113 -3.556 5.955 1.00 95.50 73 ILE A C 1
ATOM 551 O O . ILE A 1 73 ? 9.618 -3.596 4.837 1.00 95.50 73 ILE A O 1
ATOM 555 N N . GLU A 1 74 ? 8.144 -4.392 6.332 1.00 95.12 74 GLU A N 1
ATOM 556 C CA . GLU A 1 74 ? 7.567 -5.418 5.453 1.00 95.12 74 GLU A CA 1
ATOM 557 C C . GLU A 1 74 ? 6.968 -4.811 4.182 1.00 95.12 74 GLU A C 1
ATOM 559 O O . GLU A 1 74 ? 7.265 -5.276 3.086 1.00 95.12 74 GLU A O 1
ATOM 564 N N . VAL A 1 75 ? 6.203 -3.725 4.310 1.00 95.88 75 VAL A N 1
ATOM 565 C CA . VAL A 1 75 ? 5.616 -3.012 3.166 1.00 95.88 75 VAL A CA 1
ATOM 566 C C . VAL A 1 75 ? 6.695 -2.449 2.247 1.00 95.88 75 VAL A C 1
ATOM 568 O O . VAL A 1 75 ? 6.631 -2.639 1.035 1.00 95.88 75 VAL A O 1
ATOM 571 N N . HIS A 1 76 ? 7.708 -1.778 2.800 1.00 95.69 76 HIS A N 1
ATOM 572 C CA . HIS A 1 76 ? 8.804 -1.242 1.993 1.00 95.69 76 HIS A CA 1
ATOM 573 C C . HIS A 1 76 ? 9.585 -2.354 1.273 1.00 95.69 76 HIS A C 1
ATOM 575 O O . HIS A 1 76 ? 9.898 -2.203 0.094 1.00 95.69 76 HIS A O 1
ATOM 581 N N . ARG A 1 77 ? 9.818 -3.502 1.921 1.00 93.44 77 ARG A N 1
ATOM 582 C CA . ARG A 1 77 ? 10.434 -4.671 1.270 1.00 93.44 77 ARG A CA 1
ATOM 583 C C . ARG A 1 77 ? 9.570 -5.234 0.145 1.00 93.44 77 ARG A C 1
ATOM 585 O O . ARG A 1 77 ? 10.085 -5.423 -0.948 1.00 93.44 77 ARG A O 1
ATOM 592 N N . ALA A 1 78 ? 8.268 -5.408 0.376 1.00 92.38 78 ALA A N 1
ATOM 593 C CA . ALA A 1 78 ? 7.341 -5.904 -0.640 1.00 92.38 78 ALA A CA 1
ATOM 594 C C . ALA A 1 78 ? 7.352 -5.030 -1.907 1.00 92.38 78 ALA A C 1
ATOM 596 O O . ALA A 1 78 ? 7.391 -5.549 -3.020 1.00 92.38 78 ALA A O 1
ATOM 597 N N . TYR A 1 79 ? 7.398 -3.703 -1.751 1.00 92.44 79 TYR A N 1
ATOM 598 C CA . TYR A 1 79 ? 7.567 -2.799 -2.889 1.00 92.44 79 TYR A CA 1
ATOM 599 C C . TYR A 1 79 ? 8.934 -2.948 -3.567 1.00 92.44 79 TYR A C 1
ATOM 601 O O . TYR A 1 79 ? 9.000 -2.996 -4.792 1.00 92.44 79 TYR A O 1
ATOM 609 N N . ALA A 1 80 ? 10.028 -3.029 -2.808 1.00 90.94 80 ALA A N 1
ATOM 610 C CA . ALA A 1 80 ? 11.362 -3.182 -3.388 1.00 90.94 80 ALA A CA 1
ATOM 611 C C . ALA A 1 80 ? 11.527 -4.494 -4.177 1.00 90.94 80 ALA A C 1
ATOM 613 O O . ALA A 1 80 ? 12.204 -4.505 -5.207 1.00 90.94 80 ALA A O 1
ATOM 614 N N . ASP A 1 81 ? 10.903 -5.577 -3.715 1.00 87.44 81 ASP A N 1
ATOM 615 C CA . ASP A 1 81 ? 10.943 -6.884 -4.376 1.00 87.44 81 ASP A CA 1
ATOM 616 C C . ASP A 1 81 ? 10.096 -6.902 -5.657 1.00 87.44 81 ASP A C 1
ATOM 618 O O . ASP A 1 81 ? 10.479 -7.533 -6.643 1.00 87.44 81 ASP A O 1
ATOM 622 N N . ALA A 1 82 ? 8.985 -6.159 -5.670 1.00 84.12 82 ALA A N 1
ATOM 623 C CA . ALA A 1 82 ? 8.101 -6.021 -6.825 1.00 84.12 82 ALA A CA 1
ATOM 624 C C . ALA A 1 8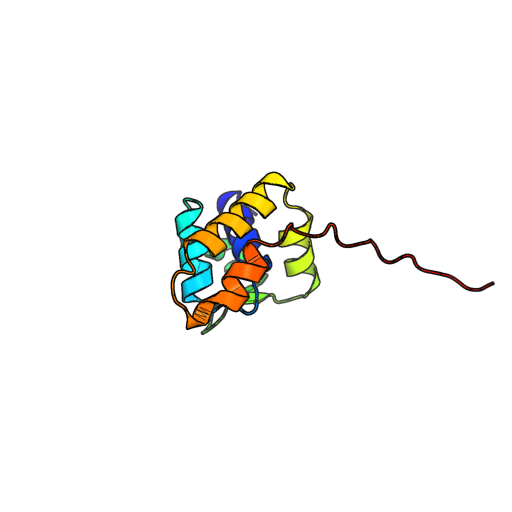2 ? 8.665 -5.134 -7.949 1.00 84.12 82 ALA A C 1
ATOM 626 O O . ALA A 1 82 ? 8.364 -5.351 -9.122 1.00 84.12 82 ALA A O 1
ATOM 627 N N . LEU A 1 83 ? 9.457 -4.117 -7.600 1.00 84.75 83 LEU A N 1
ATOM 628 C CA . LEU A 1 83 ? 10.016 -3.150 -8.549 1.00 84.75 83 LEU A CA 1
ATOM 629 C C . LEU A 1 83 ? 11.290 -3.723 -9.182 1.00 84.75 83 LEU A C 1
ATOM 631 O O . LEU A 1 83 ? 12.380 -3.630 -8.613 1.00 84.75 83 LEU A O 1
ATOM 635 N N . GLY A 1 84 ? 11.149 -4.368 -10.340 1.00 74.69 84 GLY A N 1
ATOM 636 C CA . GLY A 1 84 ? 12.225 -5.110 -11.011 1.00 74.69 84 GLY A CA 1
ATOM 637 C C . GLY A 1 84 ? 12.782 -4.456 -12.277 1.00 74.69 84 GLY A C 1
ATOM 638 O 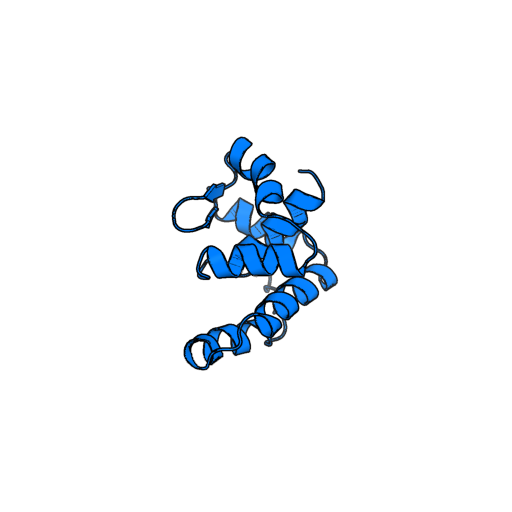O . GLY A 1 84 ? 13.839 -4.875 -12.747 1.00 74.69 84 GLY A O 1
ATOM 639 N N . ALA A 1 85 ? 12.096 -3.461 -12.846 1.00 79.38 85 ALA A N 1
ATOM 640 C CA . ALA A 1 85 ? 12.527 -2.828 -14.090 1.00 79.38 85 ALA A CA 1
ATOM 641 C C . ALA A 1 85 ? 13.539 -1.696 -13.848 1.00 79.38 85 ALA A C 1
ATOM 643 O O . ALA A 1 85 ? 13.455 -0.972 -12.859 1.00 79.38 85 ALA A O 1
ATOM 644 N N . GLU A 1 86 ? 14.439 -1.466 -14.810 1.00 80.44 86 GLU A N 1
ATOM 645 C CA . GLU A 1 86 ? 15.409 -0.355 -14.772 1.00 80.44 86 GLU A CA 1
ATOM 646 C C . GLU A 1 86 ? 14.713 1.008 -14.594 1.00 80.44 86 GLU A C 1
ATOM 648 O O . GLU A 1 86 ? 15.157 1.857 -13.830 1.00 80.44 86 GLU A O 1
ATOM 653 N N . ALA A 1 87 ? 13.548 1.190 -15.229 1.00 80.56 87 ALA A N 1
ATOM 654 C CA . ALA A 1 87 ? 12.728 2.399 -15.108 1.00 80.56 87 ALA A CA 1
ATOM 655 C C . ALA A 1 87 ? 12.166 2.636 -13.689 1.00 80.56 87 ALA A C 1
ATOM 657 O O . ALA A 1 87 ? 11.629 3.706 -13.403 1.00 80.56 87 ALA A O 1
ATOM 658 N N . GLU A 1 88 ? 12.261 1.646 -12.802 1.00 86.12 88 GLU A N 1
ATOM 659 C CA . GLU A 1 88 ? 11.774 1.686 -11.424 1.00 86.12 88 GLU A CA 1
ATOM 660 C C . GLU A 1 88 ? 12.915 1.753 -10.399 1.00 86.12 88 GLU A C 1
ATOM 662 O O . GLU A 1 88 ? 12.639 1.791 -9.197 1.00 86.12 88 GLU A O 1
ATOM 667 N N . ALA A 1 89 ? 14.176 1.797 -10.852 1.00 87.19 89 ALA A N 1
ATOM 668 C CA . ALA A 1 89 ? 15.363 1.732 -10.000 1.00 87.19 89 ALA A CA 1
ATOM 669 C C . ALA A 1 89 ? 15.358 2.796 -8.890 1.00 87.19 89 ALA A C 1
ATOM 671 O O . ALA A 1 89 ? 15.614 2.467 -7.731 1.00 87.19 89 ALA A O 1
ATOM 672 N N . ASP A 1 90 ? 14.971 4.035 -9.203 1.00 88.44 90 ASP A N 1
ATOM 673 C CA . ASP A 1 90 ? 14.880 5.121 -8.218 1.00 88.44 90 ASP A CA 1
ATOM 674 C C . ASP A 1 90 ? 13.835 4.832 -7.130 1.00 88.44 90 ASP A C 1
ATOM 676 O O . ASP A 1 90 ? 14.089 5.006 -5.935 1.00 88.44 90 ASP A O 1
ATOM 680 N N . ARG A 1 91 ? 12.652 4.337 -7.524 1.00 90.19 91 ARG A N 1
ATOM 681 C CA . ARG A 1 91 ? 11.579 3.988 -6.580 1.00 90.19 91 ARG A CA 1
ATOM 682 C C . ARG A 1 91 ? 11.984 2.784 -5.732 1.00 90.19 91 ARG A C 1
ATOM 684 O O . ARG A 1 91 ? 11.779 2.794 -4.519 1.00 90.19 91 ARG A O 1
ATOM 691 N N . ARG A 1 92 ? 12.612 1.776 -6.344 1.00 89.31 92 ARG A N 1
ATOM 692 C CA . ARG A 1 92 ? 13.168 0.615 -5.640 1.00 89.31 92 ARG A CA 1
ATOM 693 C C . ARG A 1 92 ? 14.201 1.055 -4.602 1.00 89.31 92 ARG A C 1
ATOM 695 O O . ARG A 1 92 ? 14.115 0.635 -3.452 1.00 89.31 92 ARG A O 1
ATOM 702 N N . ALA A 1 93 ? 15.141 1.922 -4.980 1.00 89.81 93 ALA A N 1
ATOM 703 C CA . ALA A 1 93 ? 16.159 2.451 -4.076 1.00 89.81 93 ALA A CA 1
ATOM 704 C C . ALA A 1 93 ? 15.534 3.207 -2.894 1.00 89.81 93 ALA A C 1
ATOM 706 O O . ALA A 1 93 ? 15.959 3.024 -1.753 1.00 89.81 93 ALA A O 1
ATOM 707 N N . TRP A 1 94 ? 14.480 3.990 -3.139 1.00 89.19 94 TRP A N 1
ATOM 708 C CA . TRP A 1 94 ? 13.731 4.659 -2.076 1.00 89.19 94 TRP A CA 1
ATOM 709 C C . TRP A 1 94 ? 13.050 3.677 -1.111 1.00 89.19 94 TRP A C 1
ATOM 711 O O . TRP A 1 94 ? 13.112 3.883 0.099 1.00 89.19 94 TRP A O 1
ATOM 721 N N . HIS A 1 95 ? 12.466 2.582 -1.605 1.00 91.44 95 HIS A N 1
ATOM 722 C CA . HIS A 1 95 ? 11.888 1.543 -0.744 1.00 91.44 95 HIS A CA 1
ATOM 723 C C . HIS A 1 95 ? 12.935 0.708 0.009 1.00 91.44 95 HIS A C 1
ATOM 725 O O . HIS A 1 95 ? 12.647 0.210 1.094 1.00 91.44 95 HIS A O 1
ATOM 731 N N . LEU A 1 96 ? 14.148 0.565 -0.527 1.00 89.62 96 LEU A N 1
ATOM 732 C CA . LEU A 1 96 ? 15.259 -0.096 0.166 1.00 89.62 96 LEU A CA 1
ATOM 733 C C . LEU A 1 96 ? 15.901 0.788 1.241 1.00 89.62 96 LEU A C 1
ATOM 735 O O . LEU A 1 96 ? 16.562 0.269 2.145 1.00 89.62 96 LEU A O 1
ATOM 739 N N . ALA A 1 97 ? 15.722 2.107 1.158 1.00 86.88 97 ALA A N 1
ATOM 740 C CA . ALA A 1 97 ? 16.212 3.017 2.176 1.00 86.88 97 ALA A CA 1
ATOM 741 C C . ALA A 1 97 ? 15.512 2.741 3.521 1.00 86.88 97 ALA A C 1
ATOM 743 O O . ALA A 1 97 ? 14.309 2.467 3.561 1.00 86.88 97 ALA A O 1
ATOM 744 N N . PRO A 1 98 ? 16.236 2.816 4.651 1.00 74.31 98 PRO A N 1
ATOM 745 C CA . PRO A 1 98 ? 15.633 2.608 5.957 1.00 74.31 98 PRO A CA 1
ATOM 746 C C . PRO A 1 98 ? 14.515 3.639 6.182 1.00 74.31 98 PRO A C 1
ATOM 748 O O . PRO A 1 98 ? 14.747 4.833 5.966 1.00 74.31 98 PRO A O 1
ATOM 751 N N . PRO A 1 99 ? 13.316 3.217 6.631 1.00 67.44 99 PRO A N 1
ATOM 752 C CA . PRO A 1 99 ? 12.229 4.143 6.900 1.00 67.44 99 PRO A CA 1
ATOM 753 C C . PRO A 1 99 ? 12.672 5.081 8.022 1.00 67.44 99 PRO A C 1
ATOM 755 O O . PRO A 1 99 ? 12.811 4.671 9.175 1.00 67.44 99 PRO A O 1
ATOM 758 N N . THR A 1 100 ? 12.933 6.342 7.682 1.00 60.31 100 THR A N 1
ATOM 759 C CA . THR A 1 100 ? 13.304 7.353 8.666 1.00 60.31 100 THR A CA 1
ATOM 760 C C . THR A 1 100 ? 12.158 7.504 9.663 1.00 60.31 100 THR A C 1
ATOM 762 O O . THR A 1 100 ? 10.981 7.624 9.302 1.00 60.31 100 THR A O 1
ATOM 765 N N . THR A 1 101 ? 12.482 7.460 10.955 1.00 53.22 101 THR A N 1
ATOM 766 C CA . THR A 1 101 ? 11.554 7.908 11.988 1.00 53.22 101 THR A CA 1
ATOM 767 C C . THR A 1 101 ? 11.325 9.389 11.721 1.00 53.22 101 THR A C 1
ATOM 769 O O . THR A 1 101 ? 12.248 10.196 11.803 1.00 53.22 101 THR A O 1
ATOM 772 N N . ALA A 1 102 ? 10.119 9.750 11.284 1.00 52.22 102 ALA A N 1
ATOM 773 C CA . ALA A 1 102 ? 9.774 11.145 11.071 1.00 52.22 102 ALA A CA 1
ATOM 774 C C . ALA A 1 102 ? 10.047 11.893 12.383 1.00 52.22 102 ALA A C 1
ATOM 776 O O . ALA A 1 102 ? 9.422 11.596 13.401 1.00 52.22 102 ALA A O 1
ATOM 777 N N . SER A 1 103 ? 11.021 12.806 12.375 1.00 44.66 103 SER A N 1
ATOM 778 C CA . SER A 1 103 ? 11.271 13.686 13.510 1.00 44.66 103 SER A CA 1
ATOM 779 C C . SER A 1 103 ? 9.985 14.466 13.767 1.00 44.66 103 SER A C 1
ATOM 781 O O . SER A 1 103 ? 9.502 15.179 12.884 1.00 44.66 103 SER A O 1
ATOM 783 N N . SER A 1 104 ? 9.387 14.271 14.943 1.00 50.50 104 SER A N 1
ATOM 784 C CA . SER A 1 104 ? 8.267 15.088 15.398 1.00 50.50 104 SER A CA 1
ATOM 785 C C . SER A 1 104 ? 8.728 16.538 15.382 1.00 50.50 104 SER A C 1
ATOM 787 O O . SER A 1 104 ? 9.758 16.855 15.976 1.00 50.50 104 SER A O 1
ATOM 789 N N . GLY A 1 105 ? 7.991 17.407 14.689 1.00 47.31 105 GLY A N 1
ATOM 790 C CA . GLY A 1 105 ? 8.306 18.826 14.612 1.00 47.31 105 GLY A CA 1
ATOM 791 C C . GLY A 1 105 ? 8.531 19.393 16.011 1.00 47.31 105 GLY A C 1
ATOM 792 O O . GLY A 1 105 ? 7.603 19.464 16.816 1.00 47.31 105 GLY A O 1
ATOM 793 N N . ALA A 1 106 ? 9.770 19.778 16.303 1.00 40.81 106 ALA A N 1
ATOM 794 C CA . ALA A 1 106 ? 10.057 20.631 17.436 1.00 40.81 106 ALA A CA 1
ATOM 795 C C . ALA A 1 106 ? 9.428 21.990 17.119 1.00 40.81 106 ALA A C 1
ATOM 797 O O . ALA A 1 106 ? 9.952 22.766 16.321 1.00 40.81 106 ALA A O 1
ATOM 798 N N . VAL A 1 107 ? 8.263 22.251 17.708 1.00 53.16 107 VAL A N 1
ATOM 799 C CA . VAL A 1 107 ? 7.730 23.604 17.850 1.00 53.16 107 VAL A CA 1
ATOM 800 C C . VAL A 1 107 ? 8.726 24.393 18.697 1.00 53.16 107 VAL A C 1
ATOM 802 O O . VAL A 1 107 ? 8.722 24.321 19.922 1.00 53.16 107 VAL A O 1
ATOM 805 N N . VAL A 1 108 ? 9.623 25.121 18.035 1.00 49.00 108 VAL A N 1
ATOM 806 C CA . VAL A 1 108 ? 10.365 26.216 18.661 1.00 49.00 108 VAL A CA 1
ATOM 807 C C . VAL A 1 108 ? 9.386 27.374 18.800 1.00 49.00 108 VAL A C 1
ATOM 809 O O . VAL A 1 108 ? 9.018 28.011 17.815 1.00 49.00 108 VAL A O 1
ATOM 812 N N . SER A 1 109 ? 8.937 27.614 20.029 1.00 47.50 109 SER A N 1
ATOM 813 C CA . SER A 1 109 ? 8.262 28.853 20.404 1.00 47.50 109 SER A CA 1
ATOM 814 C C . SER A 1 109 ? 9.340 29.877 20.777 1.00 47.50 109 SER A C 1
ATOM 816 O O . SER A 1 109 ? 10.138 29.577 21.667 1.00 47.50 109 SER A O 1
ATOM 818 N N . PRO A 1 110 ? 9.419 31.054 20.133 1.00 58.19 110 PRO A N 1
ATOM 819 C CA . PRO A 1 110 ? 10.258 32.134 20.633 1.00 58.19 110 PRO A CA 1
ATOM 820 C C . PRO A 1 110 ? 9.569 32.835 21.813 1.00 58.19 110 PRO A C 1
ATOM 822 O O . PRO A 1 110 ? 8.345 32.998 21.817 1.00 58.19 110 PRO A O 1
ATOM 825 N N . ALA A 1 111 ? 10.379 33.180 22.813 1.00 66.38 111 ALA A N 1
ATOM 826 C CA . ALA A 1 111 ? 10.036 34.059 23.928 1.00 66.38 111 ALA A CA 1
ATOM 827 C C . ALA A 1 111 ? 10.078 35.535 23.507 1.00 66.38 111 ALA A C 1
ATOM 829 O O . ALA A 1 111 ? 10.817 35.843 22.541 1.00 66.38 111 ALA A O 1
#

Radius of gyration: 14.74 Å; chains: 1; bounding box: 33×46×39 Å

Sequence (111 aa):
LPEPTRRALLAAAADTAAPLATILHGIEALGGTPGDLAPAERERLLRIDSRITFRHPLVRAAAYQDAPLHQRIEVHRAYADALGAEAEADRRAWHLAPPTTASSGAVVSPA

Secondary structure (DSSP, 8-state):
--HHHHHHHHHHHH-SSS-HHHHHHHHHHTT--GGGGHHHHHTTSEEESSSEEESSHHHHHHHHHSS-HHHHHHHHHHHHHH--SGGGHHHHHHHHS--------------

Organism: NCBI:txid299421

pLDDT: mean 89.0, std 14.12, range [40.81, 98.5]